Protein AF-A2EPN3-F1 (afdb_monomer_lite)

Sequence (112 aa):
MCGLFKEIMWATEDLDTEEDRASFRFTHYIMIKKVPMTEDGLVFQNIEDEFFHKESPVKVEFQTGGEDGDLDGVEYHHMVLLFDPEVAKKVRAQLNETFMIDESIYENEDTK

pLDDT: mean 81.46, std 13.95, range [33.66, 96.62]

Foldseek 3Di:
DVVVVVVQLVVLPPDDDPVSSVVSDDFKDKDKDKFWADPVGTDDPDVLVVLQVVQFPDKDKDWDPPDPPPDPPTTIIIIIGMHGVVSVVVSVVVVCVVVVPDCVVVVVVVPD

Structure (mmCIF, N/CA/C/O backbone):
data_AF-A2EPN3-F1
#
_entry.id   AF-A2EPN3-F1
#
loop_
_atom_site.group_PDB
_atom_site.id
_atom_site.type_symbol
_atom_site.label_atom_id
_atom_site.label_alt_id
_atom_site.label_comp_id
_atom_site.label_asym_id
_atom_site.label_entity_id
_atom_site.label_seq_id
_atom_site.pdbx_PDB_ins_code
_atom_site.Cartn_x
_atom_site.Cartn_y
_atom_site.Cartn_z
_atom_site.occupancy
_atom_site.B_iso_or_equiv
_atom_site.auth_seq_id
_atom_site.auth_comp_id
_atom_site.auth_asym_id
_atom_site.auth_atom_id
_atom_site.pdbx_PDB_model_num
ATOM 1 N N . MET A 1 1 ? -1.949 11.503 5.645 1.00 51.84 1 MET A N 1
ATOM 2 C CA . MET A 1 1 ? -2.771 10.277 5.555 1.00 51.84 1 MET A CA 1
ATOM 3 C C . MET A 1 1 ? -3.681 10.042 6.770 1.00 51.84 1 MET A C 1
ATOM 5 O O . MET A 1 1 ? -4.584 9.233 6.654 1.00 51.84 1 MET A O 1
ATOM 9 N N . CYS A 1 2 ? -3.537 10.757 7.899 1.00 58.25 2 CYS A N 1
ATOM 10 C CA . CYS A 1 2 ? -4.461 10.604 9.040 1.00 58.25 2 CYS A CA 1
ATOM 11 C C . CYS A 1 2 ? -5.916 11.000 8.729 1.00 58.25 2 CYS A C 1
ATOM 13 O O . CYS A 1 2 ? -6.827 10.409 9.295 1.00 58.25 2 CYS A O 1
ATOM 15 N N . GLY A 1 3 ? -6.134 11.956 7.816 1.00 67.94 3 GLY A N 1
ATOM 16 C CA . GLY A 1 3 ? -7.472 12.446 7.457 1.00 67.94 3 GLY A CA 1
ATOM 17 C C . GLY A 1 3 ? -8.401 11.353 6.928 1.00 67.94 3 GLY A C 1
ATOM 18 O O . GLY A 1 3 ? -9.465 11.157 7.490 1.00 67.94 3 GLY A O 1
ATOM 19 N N . LEU A 1 4 ? -7.965 10.567 5.937 1.00 70.69 4 LEU A N 1
ATOM 20 C CA . LEU A 1 4 ? -8.803 9.525 5.328 1.00 70.69 4 LEU A CA 1
ATOM 21 C C . LEU A 1 4 ? -9.228 8.441 6.336 1.00 70.69 4 LEU A C 1
ATOM 23 O O . LEU A 1 4 ? -10.379 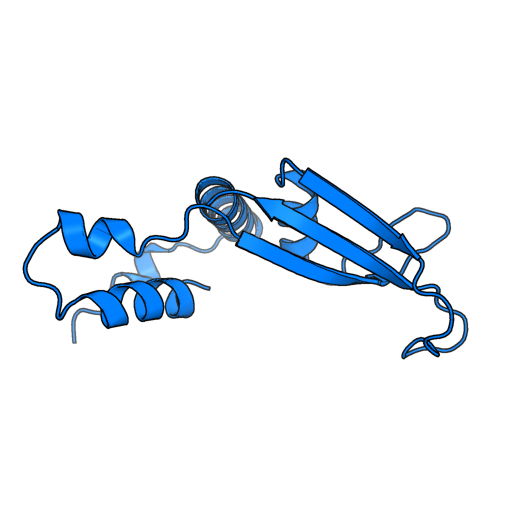8.021 6.354 1.00 70.69 4 LEU A O 1
ATOM 27 N N . PHE A 1 5 ? -8.313 7.995 7.205 1.00 72.94 5 PHE A N 1
ATOM 28 C CA . PHE 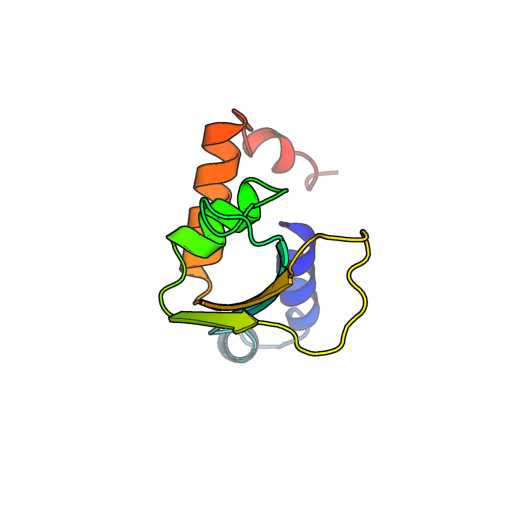A 1 5 ? -8.650 7.012 8.240 1.00 72.94 5 PHE A CA 1
ATOM 29 C C . PHE A 1 5 ? -9.564 7.603 9.322 1.00 72.94 5 PHE A C 1
ATOM 31 O O . PHE A 1 5 ? -10.458 6.903 9.793 1.00 72.94 5 PHE A O 1
ATOM 38 N N . LYS A 1 6 ? -9.382 8.882 9.688 1.00 74.69 6 LYS A N 1
ATOM 39 C CA . LYS A 1 6 ? -10.307 9.601 10.579 1.00 74.69 6 LYS A CA 1
ATOM 40 C C . LYS A 1 6 ? -11.694 9.736 9.942 1.00 74.69 6 LYS A C 1
ATOM 42 O O . LYS A 1 6 ? -12.673 9.444 10.607 1.00 74.69 6 LYS A O 1
ATOM 47 N N . GLU A 1 7 ? -11.784 10.072 8.657 1.00 73.19 7 GLU A N 1
ATOM 48 C CA . GLU A 1 7 ? -13.052 10.170 7.919 1.00 73.19 7 GLU A CA 1
ATOM 49 C C . GLU A 1 7 ? -13.809 8.837 7.877 1.00 73.19 7 GLU A C 1
ATOM 51 O O . GLU A 1 7 ? -15.016 8.808 8.111 1.00 73.19 7 GLU A O 1
ATOM 56 N N . ILE A 1 8 ? -13.106 7.724 7.641 1.00 73.56 8 ILE A N 1
ATOM 57 C CA . ILE A 1 8 ? -13.695 6.378 7.705 1.00 73.56 8 ILE A CA 1
ATOM 58 C C . ILE A 1 8 ? -14.266 6.108 9.101 1.00 73.56 8 ILE A C 1
ATOM 60 O O . ILE A 1 8 ? -15.365 5.573 9.222 1.00 73.56 8 ILE A O 1
ATOM 64 N N . MET A 1 9 ? -13.537 6.484 10.154 1.00 72.88 9 MET A N 1
ATOM 65 C CA . MET A 1 9 ? -14.006 6.322 11.529 1.00 72.88 9 MET A CA 1
ATOM 66 C C . MET A 1 9 ? -15.220 7.211 11.821 1.00 72.88 9 MET A C 1
ATOM 68 O O . MET A 1 9 ? -16.210 6.707 12.347 1.00 72.88 9 MET A O 1
ATOM 72 N N . TRP A 1 10 ? -15.187 8.484 11.421 1.00 78.50 10 TRP A N 1
ATOM 73 C CA . TRP A 1 10 ? -16.292 9.436 11.580 1.00 78.50 10 TRP A CA 1
ATOM 74 C C . TRP A 1 10 ? -17.573 8.958 10.904 1.00 78.50 10 TRP A C 1
ATOM 76 O O . TRP A 1 10 ? -18.645 9.027 11.494 1.00 78.50 10 TRP A O 1
ATOM 86 N N . ALA A 1 11 ? -17.468 8.379 9.707 1.00 78.12 11 ALA A N 1
ATOM 87 C CA . ALA A 1 11 ? -18.617 7.819 8.997 1.00 78.12 11 ALA A CA 1
ATOM 88 C C . ALA A 1 11 ? -19.310 6.664 9.750 1.00 78.12 11 ALA A C 1
ATOM 90 O O . ALA A 1 11 ? -20.439 6.310 9.419 1.00 78.12 11 ALA A O 1
ATOM 91 N N . THR A 1 12 ? -18.652 6.070 10.752 1.00 76.62 12 THR A N 1
ATOM 92 C CA . THR A 1 12 ? -19.198 4.975 11.570 1.00 76.62 12 THR A CA 1
ATOM 93 C C . THR A 1 12 ? -19.681 5.426 12.953 1.00 76.62 12 THR A C 1
ATOM 95 O O . THR A 1 12 ? -20.180 4.601 13.716 1.00 76.62 12 THR A O 1
ATOM 98 N N . GLU A 1 13 ? -19.564 6.713 13.302 1.00 78.19 13 GLU A N 1
ATOM 99 C CA . GLU A 1 13 ? -19.896 7.220 14.645 1.00 78.19 13 GLU A CA 1
ATOM 100 C C . GLU A 1 13 ? -21.386 7.138 14.992 1.00 78.19 13 GLU A C 1
ATOM 102 O O . GLU A 1 13 ? -21.721 6.985 16.167 1.00 78.19 13 GLU A O 1
ATOM 107 N N . ASP A 1 14 ? -22.260 7.153 13.984 1.00 79.56 14 ASP A N 1
ATOM 108 C CA . ASP A 1 14 ? -23.716 7.056 14.151 1.00 79.56 14 ASP A CA 1
ATOM 109 C C . ASP A 1 14 ? -24.198 5.649 14.565 1.00 79.56 14 ASP A C 1
ATOM 111 O O . ASP A 1 14 ? -25.382 5.453 14.832 1.00 79.56 14 ASP A O 1
ATOM 115 N N . LEU A 1 15 ? -23.308 4.650 14.616 1.00 81.81 15 LEU A N 1
ATOM 116 C CA . LEU A 1 15 ? -23.656 3.285 15.018 1.00 81.81 15 LEU A CA 1
ATOM 117 C C . LEU A 1 15 ? -23.709 3.143 16.545 1.00 81.81 15 LEU A C 1
ATOM 119 O O . LEU A 1 15 ? -22.815 3.616 17.256 1.00 81.81 15 LEU A O 1
ATOM 123 N N . ASP A 1 16 ? -24.727 2.430 17.032 1.00 81.31 16 ASP A N 1
ATOM 124 C CA . ASP A 1 16 ? -25.081 2.339 18.455 1.00 81.31 16 ASP A CA 1
ATOM 125 C C . ASP A 1 16 ? -24.079 1.540 19.310 1.00 81.31 16 ASP A C 1
ATOM 127 O O . ASP A 1 16 ? -23.942 1.811 20.505 1.00 81.31 16 ASP A O 1
ATOM 131 N N . THR A 1 17 ? -23.371 0.559 18.734 1.00 84.31 17 THR A N 1
ATOM 132 C CA . THR A 1 17 ? -22.450 -0.317 19.482 1.00 84.31 17 THR A CA 1
ATOM 133 C C . THR A 1 17 ? -21.025 -0.296 18.929 1.00 84.31 17 THR A C 1
ATOM 135 O O . THR A 1 17 ? -20.795 -0.108 17.734 1.00 84.31 17 THR A O 1
ATOM 138 N N . GLU A 1 18 ? -20.033 -0.520 19.799 1.00 80.00 18 GLU A N 1
ATOM 139 C CA . GLU A 1 18 ? -18.630 -0.647 19.374 1.00 80.00 18 GLU A CA 1
ATOM 140 C C . GLU A 1 18 ? -18.395 -1.851 18.452 1.00 80.00 18 GLU A C 1
ATOM 142 O O . GLU A 1 18 ? -17.516 -1.803 17.592 1.00 80.00 18 GLU A O 1
ATOM 147 N N . GLU A 1 19 ? -19.183 -2.915 18.612 1.00 81.88 19 GLU A N 1
ATOM 148 C CA . GLU A 1 19 ? -19.104 -4.126 17.795 1.00 81.88 19 GLU A CA 1
ATOM 149 C C . GLU A 1 19 ? -19.568 -3.850 16.357 1.00 81.88 19 GLU A C 1
ATOM 151 O O . GLU A 1 19 ? -18.872 -4.206 15.402 1.00 81.88 19 GLU A O 1
ATOM 156 N N . ASP A 1 20 ? -20.660 -3.096 16.198 1.00 79.69 20 ASP A N 1
ATOM 157 C CA . ASP A 1 20 ? -21.137 -2.650 14.888 1.00 79.69 20 ASP A CA 1
ATOM 158 C C . ASP A 1 20 ? -20.120 -1.726 14.217 1.00 79.69 20 ASP A C 1
ATOM 160 O O . ASP A 1 20 ? -19.794 -1.920 13.048 1.00 79.69 20 ASP A O 1
ATOM 164 N N . ARG A 1 21 ? -19.527 -0.781 14.959 1.00 78.94 21 ARG A N 1
ATOM 165 C CA . ARG A 1 21 ? -18.447 0.088 14.448 1.00 78.94 21 ARG A CA 1
ATOM 166 C C . ARG A 1 21 ? -17.228 -0.712 14.002 1.00 78.94 21 ARG A C 1
ATOM 168 O O . ARG A 1 21 ? -16.633 -0.423 12.965 1.00 78.94 21 ARG A O 1
ATOM 175 N N . ALA A 1 22 ? -16.844 -1.726 14.775 1.00 78.00 22 ALA A N 1
ATOM 176 C CA . ALA A 1 22 ? -15.704 -2.575 14.457 1.00 78.00 22 ALA A CA 1
ATOM 177 C C . ALA A 1 22 ? -15.923 -3.394 13.174 1.00 78.00 22 ALA A C 1
ATOM 179 O O . ALA A 1 22 ? -14.951 -3.652 12.465 1.00 78.00 22 ALA A O 1
ATOM 180 N N . SER A 1 23 ? -17.171 -3.744 12.842 1.00 80.38 23 SER A N 1
ATOM 181 C CA . SER A 1 23 ? -17.508 -4.511 11.633 1.00 80.38 23 SER A CA 1
ATOM 182 C C . SER A 1 23 ? -17.185 -3.778 10.322 1.00 80.38 23 SER A C 1
ATOM 184 O O . SER A 1 23 ? -16.905 -4.420 9.311 1.00 80.38 23 SER A O 1
ATOM 186 N N . PHE A 1 24 ? -17.147 -2.441 10.347 1.00 76.12 24 PHE A N 1
ATOM 187 C CA . PHE A 1 24 ? -16.804 -1.604 9.191 1.00 76.12 24 PHE A CA 1
ATOM 188 C C . PHE A 1 24 ? -15.304 -1.324 9.063 1.00 76.12 24 PHE A C 1
ATOM 190 O O . PHE A 1 24 ? -14.871 -0.692 8.098 1.00 76.12 24 PHE A O 1
ATOM 197 N N . ARG A 1 25 ? -14.480 -1.793 10.010 1.00 78.50 25 ARG A N 1
ATOM 198 C CA . ARG A 1 25 ? -13.029 -1.628 9.912 1.00 78.50 25 ARG A CA 1
ATOM 199 C C . ARG A 1 25 ? -12.498 -2.479 8.768 1.00 78.50 25 ARG A C 1
ATOM 201 O O . ARG A 1 25 ? -12.634 -3.701 8.760 1.00 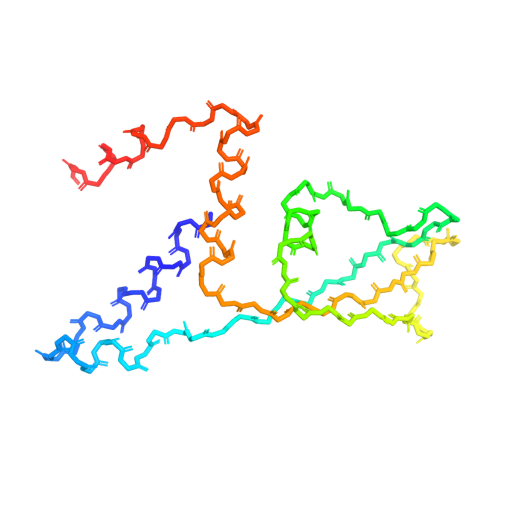78.50 25 ARG A O 1
ATOM 208 N N . PHE A 1 26 ? -11.845 -1.822 7.818 1.00 84.31 26 PHE A N 1
ATOM 209 C CA . PHE A 1 26 ? -11.161 -2.507 6.733 1.00 84.31 26 PHE A CA 1
ATOM 210 C C . PHE A 1 26 ? -10.103 -3.457 7.296 1.00 84.31 26 PHE A C 1
ATOM 212 O O . PHE A 1 26 ? -9.236 -3.060 8.071 1.00 84.31 26 PHE A O 1
ATOM 219 N N . THR A 1 27 ? -10.184 -4.724 6.899 1.00 89.12 27 THR A N 1
ATOM 220 C CA . THR A 1 27 ? -9.217 -5.753 7.303 1.00 89.12 27 THR A CA 1
ATOM 221 C C . THR A 1 27 ? -8.018 -5.809 6.368 1.00 89.12 27 THR A C 1
ATOM 223 O O . THR A 1 27 ? -6.965 -6.301 6.758 1.00 89.12 27 THR A O 1
ATOM 226 N N . HIS A 1 28 ? -8.184 -5.315 5.140 1.00 92.88 28 HIS A N 1
ATOM 227 C CA . HIS A 1 28 ? -7.164 -5.285 4.105 1.00 92.88 28 HIS A CA 1
ATOM 228 C C . HIS A 1 28 ? -7.328 -4.038 3.239 1.00 92.88 28 HIS A C 1
ATOM 230 O O . HIS A 1 28 ? -8.440 -3.549 3.028 1.00 92.88 28 HIS A O 1
ATOM 236 N N . TYR A 1 29 ? -6.214 -3.589 2.680 1.00 92.62 29 TYR A N 1
ATOM 237 C CA . TYR A 1 29 ? -6.123 -2.526 1.699 1.00 92.62 29 TYR A CA 1
ATOM 238 C C . TYR A 1 29 ? -5.465 -3.061 0.437 1.00 92.62 29 TYR A C 1
ATOM 240 O O . TYR A 1 29 ? -4.527 -3.857 0.500 1.00 92.62 29 TYR A O 1
ATOM 248 N N . ILE A 1 30 ? -5.960 -2.600 -0.709 1.00 95.38 30 ILE A N 1
ATOM 249 C CA . ILE A 1 30 ? -5.345 -2.841 -2.009 1.00 95.38 30 ILE A CA 1
ATOM 250 C C . ILE A 1 30 ? -4.820 -1.501 -2.507 1.00 95.38 30 ILE A C 1
ATOM 252 O O . ILE A 1 30 ? -5.596 -0.562 -2.679 1.00 95.38 30 ILE A O 1
ATOM 256 N N . MET A 1 31 ? -3.516 -1.421 -2.750 1.00 94.12 31 MET A N 1
ATOM 257 C CA . MET A 1 31 ? -2.896 -0.281 -3.413 1.00 94.12 31 MET A CA 1
ATOM 258 C C . MET A 1 31 ? -2.467 -0.689 -4.814 1.00 94.12 31 MET A C 1
ATOM 260 O O . MET A 1 31 ? -1.725 -1.651 -4.987 1.00 94.12 31 MET A O 1
ATOM 264 N N . ILE A 1 32 ? -2.935 0.057 -5.810 1.00 93.44 32 ILE A N 1
ATOM 265 C CA . ILE A 1 32 ? -2.578 -0.134 -7.214 1.00 93.44 32 ILE A CA 1
ATOM 266 C C . ILE A 1 32 ? -1.835 1.114 -7.656 1.00 93.44 32 ILE A C 1
ATOM 268 O O . ILE A 1 32 ? -2.350 2.223 -7.499 1.00 93.44 32 ILE A O 1
ATOM 272 N N . LYS A 1 33 ? -0.631 0.943 -8.200 1.00 91.50 33 LYS A N 1
ATOM 273 C CA . LYS A 1 33 ? 0.181 2.061 -8.671 1.00 91.50 33 LYS A CA 1
ATOM 274 C C . LYS A 1 33 ? 0.895 1.731 -9.973 1.00 91.50 33 LYS A C 1
ATOM 276 O O . LYS A 1 33 ? 1.455 0.649 -10.115 1.00 91.50 33 LYS A O 1
ATOM 281 N N . LYS A 1 34 ? 0.893 2.687 -10.902 1.00 89.62 34 LYS A N 1
ATOM 282 C CA . LYS A 1 34 ? 1.761 2.681 -12.081 1.00 89.62 34 LYS A CA 1
ATOM 283 C C . LYS A 1 34 ? 3.137 3.195 -11.664 1.00 89.62 34 LYS A C 1
ATOM 285 O O . LYS A 1 34 ? 3.242 4.287 -11.106 1.00 89.62 34 LYS A O 1
ATOM 290 N N . VAL A 1 35 ? 4.169 2.399 -11.898 1.00 90.00 35 VAL A N 1
ATOM 291 C CA . VAL A 1 35 ? 5.551 2.690 -11.506 1.00 90.00 35 VAL A CA 1
ATOM 292 C C . VAL A 1 35 ? 6.472 2.546 -12.719 1.00 90.00 35 VAL A C 1
ATOM 294 O O . VAL A 1 35 ? 6.318 1.587 -13.479 1.00 90.00 35 VAL A O 1
ATOM 297 N N . PRO A 1 36 ? 7.398 3.498 -12.943 1.00 89.62 36 PRO A N 1
ATOM 298 C CA . PRO A 1 36 ? 8.433 3.344 -13.954 1.00 89.62 36 PRO A CA 1
ATOM 299 C C . PRO A 1 36 ? 9.326 2.140 -13.647 1.00 89.62 36 PRO A C 1
ATOM 301 O O . PRO A 1 36 ? 9.685 1.903 -12.491 1.00 89.62 36 PRO A O 1
ATOM 304 N N . MET A 1 37 ? 9.717 1.429 -14.696 1.00 87.44 37 MET A N 1
ATOM 305 C CA . MET A 1 37 ? 10.653 0.314 -14.656 1.00 87.44 37 MET A CA 1
ATOM 306 C C . MET A 1 37 ? 11.901 0.688 -15.456 1.00 87.44 37 MET A C 1
ATOM 308 O O . MET A 1 37 ? 11.803 1.129 -16.603 1.00 87.44 37 MET A O 1
ATOM 312 N N . THR A 1 38 ? 13.074 0.533 -14.848 1.00 86.62 38 THR A N 1
ATOM 313 C CA . THR A 1 38 ? 14.373 0.717 -15.510 1.00 86.62 38 THR A CA 1
ATOM 314 C C . THR A 1 38 ? 15.161 -0.590 -15.500 1.00 86.62 38 THR A C 1
ATOM 316 O O . THR A 1 38 ? 14.720 -1.596 -14.946 1.00 86.62 38 THR A O 1
ATOM 319 N N . GLU A 1 39 ? 16.355 -0.588 -16.099 1.00 84.75 39 GLU A N 1
ATOM 320 C CA . GLU A 1 39 ? 17.267 -1.741 -16.058 1.00 84.75 39 GLU A CA 1
ATOM 321 C C . GLU A 1 39 ? 17.644 -2.152 -14.620 1.00 84.75 39 GLU A C 1
ATOM 323 O O . GLU A 1 39 ? 17.915 -3.326 -14.370 1.00 84.75 39 GLU A O 1
ATOM 328 N N . ASP A 1 40 ? 17.603 -1.207 -13.674 1.00 85.25 40 ASP A N 1
ATOM 329 C CA . ASP A 1 40 ? 17.917 -1.423 -12.257 1.00 85.25 40 ASP A CA 1
ATOM 330 C C . ASP A 1 40 ? 16.694 -1.860 -11.419 1.00 85.25 40 ASP A C 1
ATOM 332 O O . ASP A 1 40 ? 16.835 -2.173 -10.235 1.00 85.25 40 ASP A O 1
ATOM 336 N N . GLY A 1 41 ? 15.498 -1.908 -12.021 1.00 87.12 41 GLY A N 1
ATOM 337 C CA . GLY A 1 41 ? 14.245 -2.321 -11.385 1.00 87.12 41 GLY A CA 1
ATOM 338 C C . GLY A 1 41 ? 13.204 -1.203 -11.255 1.00 87.12 41 GLY A C 1
ATOM 339 O O . GLY A 1 41 ? 13.243 -0.193 -11.960 1.00 87.12 41 GLY A O 1
ATOM 340 N N . LEU A 1 42 ? 12.235 -1.406 -10.353 1.00 88.94 42 LEU A N 1
ATOM 341 C CA . LEU A 1 42 ? 11.169 -0.440 -10.080 1.00 88.94 42 LEU A CA 1
ATOM 342 C C . LEU A 1 42 ? 11.729 0.857 -9.492 1.00 88.94 42 LEU A C 1
ATOM 344 O O . LEU A 1 42 ? 12.458 0.842 -8.498 1.00 88.94 42 LEU A O 1
ATOM 348 N N . VAL A 1 43 ? 11.312 1.989 -10.059 1.00 90.81 43 VAL A N 1
ATOM 349 C CA . VAL A 1 43 ? 11.692 3.318 -9.576 1.00 90.81 43 VAL A CA 1
ATOM 350 C C . VAL A 1 43 ? 10.526 3.954 -8.828 1.00 90.81 43 VAL A C 1
ATOM 352 O O . VAL A 1 43 ? 9.505 4.322 -9.411 1.00 90.81 43 VAL A O 1
ATOM 355 N N . PHE A 1 44 ? 10.696 4.134 -7.520 1.00 90.81 44 PHE A N 1
ATOM 356 C CA . PHE A 1 44 ? 9.710 4.791 -6.668 1.00 90.81 44 PHE A CA 1
ATOM 357 C C . PHE A 1 44 ? 9.951 6.301 -6.636 1.00 90.81 44 PHE A C 1
ATOM 359 O O . PHE A 1 44 ? 10.997 6.769 -6.195 1.00 90.81 44 PHE A O 1
ATOM 366 N N . GLN A 1 45 ? 8.970 7.078 -7.100 1.00 85.94 45 GLN A N 1
ATOM 367 C CA . GLN A 1 45 ? 9.035 8.543 -7.039 1.00 85.94 45 GLN A CA 1
ATOM 368 C C . GLN A 1 45 ? 8.832 9.066 -5.613 1.00 85.94 45 GLN A C 1
ATOM 370 O O . GLN A 1 45 ? 9.434 10.070 -5.236 1.00 85.94 45 GLN A O 1
ATOM 375 N N . ASN A 1 46 ? 8.002 8.379 -4.820 1.00 89.81 46 ASN A N 1
ATOM 376 C CA . ASN A 1 46 ? 7.792 8.703 -3.418 1.00 89.81 46 ASN A CA 1
ATOM 377 C C . ASN A 1 46 ? 8.400 7.611 -2.539 1.00 89.81 46 ASN A C 1
ATOM 379 O O . ASN A 1 46 ? 8.149 6.425 -2.741 1.00 89.81 46 ASN A O 1
ATOM 383 N N . ILE A 1 47 ? 9.109 8.027 -1.491 1.00 90.88 47 ILE A N 1
ATOM 384 C CA . ILE A 1 47 ? 9.674 7.119 -0.483 1.00 90.88 47 ILE A CA 1
ATOM 385 C C . ILE A 1 47 ? 8.600 6.291 0.243 1.00 90.88 47 ILE A C 1
ATOM 387 O O . ILE A 1 47 ? 8.835 5.157 0.645 1.00 90.88 47 ILE A O 1
ATOM 391 N N . GLU A 1 48 ? 7.386 6.832 0.363 1.00 91.44 48 GLU A N 1
ATOM 392 C CA . GLU A 1 48 ? 6.236 6.112 0.911 1.00 91.44 48 GLU A CA 1
ATOM 393 C C . GLU A 1 48 ? 5.905 4.853 0.102 1.00 91.44 48 GLU A C 1
ATOM 395 O O . GLU A 1 48 ? 5.642 3.803 0.687 1.00 91.44 48 GLU A O 1
ATOM 400 N N . ASP A 1 49 ? 5.980 4.926 -1.231 1.00 92.50 49 ASP A N 1
ATOM 401 C CA . ASP A 1 49 ? 5.711 3.764 -2.078 1.00 92.50 49 ASP A CA 1
ATOM 402 C C . ASP A 1 49 ? 6.771 2.683 -1.886 1.00 92.50 49 ASP A C 1
ATOM 404 O O . ASP A 1 49 ? 6.442 1.501 -1.909 1.00 92.50 49 ASP A O 1
ATOM 408 N N . GLU A 1 50 ? 8.027 3.078 -1.666 1.00 93.94 50 GLU A N 1
ATOM 409 C CA . GLU A 1 50 ? 9.120 2.148 -1.388 1.00 93.94 50 GLU A CA 1
ATOM 410 C C . GLU A 1 50 ? 8.882 1.406 -0.067 1.00 93.94 50 GLU A C 1
ATOM 412 O O . GLU A 1 50 ? 9.049 0.187 0.006 1.00 93.94 50 GLU A O 1
ATOM 417 N N . PHE A 1 51 ? 8.425 2.110 0.971 1.00 95.38 51 PHE A N 1
ATOM 418 C CA . PHE A 1 51 ? 8.087 1.495 2.254 1.00 95.38 51 PHE A CA 1
ATOM 419 C C . PHE A 1 51 ? 6.886 0.557 2.139 1.00 95.38 51 PHE A C 1
ATOM 421 O O . PHE A 1 51 ? 6.965 -0.584 2.596 1.00 95.38 51 PHE A O 1
ATOM 428 N N . PHE A 1 52 ? 5.808 0.969 1.466 1.00 95.38 52 PHE A N 1
ATOM 429 C CA . PHE A 1 52 ? 4.684 0.069 1.201 1.00 95.38 52 PHE A CA 1
ATOM 430 C C . PHE A 1 52 ? 5.111 -1.139 0.372 1.00 95.38 52 PHE A C 1
ATOM 432 O O . PHE A 1 52 ? 4.754 -2.269 0.714 1.00 95.38 52 PHE A O 1
ATOM 439 N N . HIS A 1 53 ? 5.901 -0.931 -0.681 1.00 94.69 53 HIS A N 1
ATOM 440 C CA . HIS A 1 53 ? 6.429 -2.016 -1.492 1.00 94.69 53 HIS A CA 1
ATOM 441 C C . HIS A 1 53 ? 7.280 -2.955 -0.649 1.00 94.69 53 HIS A C 1
ATOM 443 O O . HIS A 1 53 ? 7.149 -4.158 -0.802 1.00 94.69 53 HIS A O 1
ATOM 449 N N . LYS A 1 54 ? 8.111 -2.467 0.273 1.00 94.69 54 LYS A N 1
ATOM 450 C CA . LYS A 1 54 ? 8.935 -3.306 1.150 1.00 94.69 54 LYS A CA 1
ATOM 451 C C . LYS A 1 54 ? 8.094 -4.127 2.129 1.00 94.69 54 LYS A C 1
ATOM 453 O O . LYS A 1 54 ? 8.293 -5.340 2.215 1.00 94.69 54 LYS A O 1
ATOM 458 N N . GLU A 1 55 ? 7.168 -3.476 2.826 1.00 96.06 55 GLU A N 1
ATOM 459 C CA . GLU A 1 55 ? 6.447 -4.029 3.978 1.00 96.06 55 GLU A CA 1
ATOM 460 C C . GLU A 1 55 ? 5.194 -4.836 3.609 1.00 96.06 55 GLU A C 1
ATOM 462 O O . GLU A 1 55 ? 4.729 -5.644 4.413 1.00 96.06 55 GLU A O 1
ATOM 467 N N . SER A 1 56 ? 4.649 -4.663 2.401 1.00 95.19 56 SER A N 1
ATOM 468 C CA . SER A 1 56 ? 3.454 -5.404 1.981 1.00 95.19 56 SER A CA 1
ATOM 469 C C . SER A 1 56 ? 3.729 -6.913 1.885 1.00 95.19 56 SER A C 1
ATOM 471 O O . SER A 1 56 ? 4.729 -7.314 1.289 1.00 95.19 56 SER A O 1
ATOM 473 N N . PRO A 1 57 ? 2.850 -7.783 2.409 1.00 94.75 57 PRO A N 1
ATOM 474 C CA . PRO A 1 57 ? 3.051 -9.229 2.349 1.00 94.75 57 PRO A CA 1
ATOM 475 C C . PRO A 1 57 ? 2.797 -9.803 0.951 1.00 94.75 57 PRO A C 1
ATOM 477 O O . PRO A 1 57 ? 3.468 -10.748 0.540 1.00 94.75 57 PRO A O 1
ATOM 480 N N . VAL A 1 58 ? 1.837 -9.238 0.213 1.00 96.06 58 VAL A N 1
ATOM 481 C CA . VAL A 1 58 ? 1.454 -9.702 -1.122 1.00 96.06 58 VAL A CA 1
ATOM 482 C C . VAL A 1 58 ? 1.713 -8.592 -2.127 1.00 96.06 58 VAL A C 1
ATOM 484 O O . VAL A 1 58 ? 1.238 -7.468 -1.961 1.00 96.06 58 VAL A O 1
ATOM 487 N N . LYS A 1 59 ? 2.474 -8.931 -3.169 1.00 95.25 59 LYS A N 1
ATOM 488 C CA . LYS A 1 59 ? 2.913 -8.009 -4.216 1.00 95.25 59 LYS A CA 1
ATOM 489 C C . LYS A 1 59 ? 2.772 -8.711 -5.554 1.00 95.25 59 LYS A C 1
ATOM 491 O O . LYS A 1 59 ? 3.240 -9.839 -5.711 1.00 95.25 59 LYS A O 1
ATOM 496 N N . VAL A 1 60 ? 2.122 -8.051 -6.497 1.00 94.44 60 VAL A N 1
ATOM 497 C CA . VAL A 1 60 ? 2.020 -8.504 -7.880 1.00 94.44 60 VAL A CA 1
ATOM 498 C C . VAL A 1 60 ? 2.462 -7.355 -8.765 1.00 94.44 60 VAL A C 1
ATOM 500 O O . VAL A 1 60 ? 1.964 -6.242 -8.626 1.00 94.44 60 VAL A O 1
ATOM 503 N N . GLU A 1 61 ? 3.393 -7.633 -9.663 1.00 91.88 61 GLU A N 1
ATOM 504 C CA . GLU A 1 61 ? 3.930 -6.676 -10.621 1.00 91.88 61 GLU A CA 1
ATOM 505 C C . GLU A 1 61 ? 3.719 -7.234 -12.024 1.00 91.88 61 GLU A C 1
ATOM 507 O O . GLU A 1 61 ? 3.945 -8.424 -12.266 1.00 91.88 61 GLU A O 1
ATOM 512 N N . PHE A 1 62 ? 3.243 -6.398 -12.940 1.00 90.62 62 PHE A N 1
ATOM 513 C CA . PHE A 1 62 ? 3.115 -6.781 -14.337 1.00 90.62 62 PHE A CA 1
ATOM 514 C C . PHE A 1 62 ? 3.265 -5.583 -15.267 1.00 90.62 62 PHE A C 1
ATOM 516 O O . PHE A 1 62 ? 2.793 -4.478 -14.986 1.00 90.62 62 PHE A O 1
ATOM 523 N N . GLN A 1 63 ? 3.875 -5.842 -16.420 1.00 86.62 63 GLN A N 1
ATOM 524 C CA . GLN A 1 63 ? 4.043 -4.850 -17.467 1.00 86.62 63 GLN A CA 1
ATOM 525 C C . GLN A 1 63 ? 2.683 -4.426 -18.025 1.00 86.62 63 GLN A C 1
ATOM 527 O O . GLN A 1 63 ? 1.817 -5.255 -18.326 1.00 86.62 63 GLN A O 1
ATOM 532 N N . THR A 1 64 ? 2.516 -3.123 -18.218 1.00 73.88 64 THR A N 1
ATOM 533 C CA . THR A 1 64 ? 1.367 -2.588 -18.950 1.00 73.88 64 THR A CA 1
ATOM 534 C C . THR A 1 64 ? 1.635 -2.624 -20.444 1.00 73.88 64 THR A C 1
ATOM 536 O O . THR A 1 64 ? 2.424 -1.848 -20.967 1.00 73.88 64 THR A O 1
ATOM 539 N N . GLY A 1 65 ? 1.010 -3.562 -21.152 1.00 64.25 65 GLY A N 1
ATOM 540 C CA . GLY A 1 65 ? 1.063 -3.578 -22.611 1.00 64.25 65 GLY A CA 1
ATOM 541 C C . GLY A 1 65 ? 0.130 -2.522 -23.208 1.00 64.25 65 GLY A C 1
ATOM 542 O O . GLY A 1 65 ? -1.049 -2.495 -22.869 1.00 64.25 65 GLY A O 1
ATOM 543 N N . GLY A 1 66 ? 0.635 -1.707 -24.138 1.00 59.94 66 GLY A N 1
ATOM 544 C CA . GLY A 1 66 ? -0.196 -0.864 -25.010 1.00 59.94 66 GLY A CA 1
ATOM 545 C C . GLY A 1 66 ? -0.714 0.444 -24.407 1.00 59.94 66 GLY A C 1
ATOM 546 O O . GLY A 1 66 ? -1.524 1.107 -25.049 1.00 59.94 66 GLY A O 1
ATOM 547 N N . GLU A 1 67 ? -0.258 0.829 -23.216 1.00 55.91 67 GLU A N 1
ATOM 548 C CA . GLU A 1 67 ? -0.383 2.213 -22.763 1.00 55.91 67 GLU A CA 1
ATOM 549 C C . GLU A 1 67 ? 0.842 2.980 -23.257 1.00 55.91 67 GLU A C 1
ATOM 551 O O . GLU A 1 67 ? 1.964 2.654 -22.864 1.00 55.91 67 GLU A O 1
ATOM 556 N N . ASP A 1 68 ? 0.634 3.991 -24.106 1.00 54.31 68 ASP A N 1
ATOM 557 C CA . ASP A 1 68 ? 1.637 5.033 -24.305 1.00 54.31 68 ASP A CA 1
ATOM 558 C C . ASP A 1 68 ? 1.973 5.567 -22.905 1.00 54.31 68 ASP A C 1
ATOM 560 O O . ASP A 1 68 ? 1.107 6.079 -22.188 1.00 54.31 68 ASP A O 1
ATOM 564 N N . GLY A 1 69 ? 3.199 5.317 -22.446 1.00 56.47 69 GLY A N 1
ATOM 565 C CA . GLY A 1 69 ? 3.672 5.873 -21.189 1.00 56.47 69 GLY A CA 1
ATOM 566 C C . GLY A 1 69 ? 3.520 7.392 -21.219 1.00 56.47 69 GLY A C 1
ATOM 567 O O . GLY A 1 69 ? 3.606 8.004 -22.281 1.00 56.47 69 GLY A O 1
ATOM 568 N N . ASP A 1 70 ? 3.337 8.025 -20.059 1.00 64.56 70 ASP A N 1
ATOM 569 C CA . ASP A 1 70 ? 3.273 9.496 -19.986 1.00 64.56 70 ASP A CA 1
ATOM 570 C C . ASP A 1 70 ? 4.555 10.158 -20.536 1.00 64.56 70 ASP A C 1
ATOM 572 O O . ASP A 1 70 ? 4.568 11.344 -20.868 1.00 64.56 70 ASP A O 1
ATOM 576 N N . LEU A 1 71 ? 5.641 9.383 -20.617 1.00 68.50 71 LEU A N 1
ATOM 577 C CA . LEU A 1 71 ? 6.937 9.762 -21.152 1.00 68.50 71 LEU A CA 1
ATOM 578 C C . LEU A 1 71 ? 7.395 8.747 -22.204 1.00 68.50 71 LEU A C 1
ATOM 580 O O . LEU A 1 71 ? 7.478 7.545 -21.934 1.00 68.50 71 LEU A O 1
ATOM 584 N N . ASP A 1 72 ? 7.760 9.256 -23.380 1.00 69.25 72 ASP A N 1
ATOM 585 C CA . ASP A 1 72 ? 8.326 8.453 -24.462 1.00 69.25 72 ASP A CA 1
ATOM 586 C C . ASP A 1 72 ? 9.604 7.734 -24.008 1.00 69.25 72 ASP A C 1
ATOM 588 O O . ASP A 1 72 ? 10.535 8.342 -23.475 1.00 69.25 72 ASP A O 1
ATOM 592 N N . GLY A 1 73 ? 9.660 6.424 -24.261 1.00 73.94 73 GLY A N 1
ATOM 593 C CA . GLY A 1 73 ? 10.820 5.585 -23.951 1.00 73.94 73 GLY A CA 1
ATOM 594 C C . GLY A 1 73 ? 10.914 5.110 -22.499 1.00 73.94 73 GLY A C 1
ATOM 595 O O . GLY A 1 73 ? 11.908 4.479 -22.150 1.00 73.94 73 GLY A O 1
ATOM 596 N N . VAL A 1 74 ? 9.903 5.376 -21.666 1.00 77.81 74 VAL A N 1
ATOM 597 C CA . VAL A 1 74 ? 9.821 4.840 -20.300 1.00 77.81 74 VAL A CA 1
ATOM 598 C C . VAL A 1 74 ? 8.892 3.630 -20.276 1.00 77.81 74 VAL A C 1
ATOM 600 O O . VAL A 1 74 ? 7.733 3.711 -20.683 1.00 77.81 74 VAL A O 1
ATOM 603 N N . GLU A 1 75 ? 9.397 2.503 -19.776 1.00 84.56 75 GLU A N 1
ATOM 604 C CA . GLU A 1 75 ? 8.574 1.324 -19.519 1.00 84.56 75 GLU A CA 1
ATOM 605 C C . GLU A 1 75 ? 7.856 1.472 -18.174 1.00 84.56 75 GLU A C 1
ATOM 607 O O . GLU A 1 75 ? 8.446 1.895 -17.180 1.00 84.56 75 GLU A O 1
ATOM 612 N N . TYR A 1 76 ? 6.576 1.108 -18.137 1.00 87.44 76 TYR A N 1
ATOM 613 C CA . TYR A 1 76 ? 5.763 1.176 -16.929 1.00 87.44 76 TYR A CA 1
ATOM 614 C C . TYR A 1 76 ? 5.177 -0.184 -16.564 1.00 87.44 76 TYR A C 1
ATOM 616 O O . TYR A 1 76 ? 4.669 -0.933 -17.409 1.00 87.44 76 TYR A O 1
ATOM 624 N N . HIS A 1 77 ? 5.195 -0.462 -15.265 1.00 90.69 77 HIS A N 1
ATOM 625 C CA . HIS A 1 77 ? 4.571 -1.628 -14.657 1.00 90.69 77 HIS A CA 1
ATOM 626 C C . HIS A 1 77 ? 3.449 -1.183 -13.725 1.00 90.69 77 HIS A C 1
ATOM 628 O O . HIS A 1 77 ? 3.498 -0.109 -13.121 1.00 90.69 77 HIS A O 1
ATOM 634 N N . HIS A 1 78 ? 2.422 -2.018 -13.604 1.00 91.12 78 HIS A N 1
ATOM 635 C CA . HIS A 1 78 ? 1.468 -1.912 -12.513 1.00 91.12 78 HIS A CA 1
ATOM 636 C C . HIS A 1 78 ? 1.949 -2.763 -11.351 1.00 91.12 78 HIS A C 1
ATOM 638 O O . HIS A 1 78 ? 2.154 -3.969 -11.483 1.00 91.12 78 HIS A O 1
ATOM 644 N N . MET A 1 79 ? 2.060 -2.120 -10.198 1.00 93.00 79 MET A N 1
ATOM 645 C CA . MET A 1 79 ? 2.281 -2.757 -8.917 1.00 93.00 79 MET A CA 1
ATOM 646 C C . MET A 1 79 ? 0.955 -2.802 -8.160 1.00 93.00 79 MET A C 1
ATOM 648 O O . MET A 1 79 ? 0.318 -1.771 -7.934 1.00 93.00 79 MET A O 1
ATOM 652 N N . VAL A 1 80 ? 0.555 -4.001 -7.750 1.00 95.12 80 VAL A N 1
ATOM 653 C CA . VAL A 1 80 ? -0.601 -4.252 -6.893 1.00 95.12 80 VAL A CA 1
ATOM 654 C C . VAL A 1 80 ? -0.103 -4.806 -5.570 1.00 95.12 80 VAL A C 1
ATOM 656 O O . VAL A 1 80 ? 0.497 -5.881 -5.517 1.00 95.12 80 VAL A O 1
ATOM 659 N N . LEU A 1 81 ? -0.366 -4.070 -4.498 1.00 96.62 81 LEU A N 1
ATOM 660 C CA . LEU A 1 81 ? -0.017 -4.441 -3.136 1.00 96.62 81 LEU A CA 1
ATOM 661 C C . LEU A 1 81 ? -1.289 -4.731 -2.350 1.00 96.62 81 LEU A C 1
ATOM 663 O O . LEU A 1 81 ? -2.229 -3.940 -2.381 1.00 96.62 81 LEU A O 1
ATOM 667 N N . LEU A 1 82 ? -1.299 -5.847 -1.629 1.00 96.38 82 LEU A N 1
ATOM 668 C CA . LEU A 1 82 ? -2.355 -6.196 -0.683 1.00 96.38 82 LEU A CA 1
ATOM 669 C C . LEU A 1 82 ? -1.734 -6.316 0.708 1.00 96.38 82 LEU A C 1
ATOM 671 O O . LEU A 1 82 ? -0.781 -7.075 0.907 1.00 96.38 82 LEU A O 1
ATOM 675 N N . PHE A 1 83 ? -2.277 -5.564 1.662 1.00 95.62 83 PHE A N 1
ATOM 676 C CA . PHE A 1 83 ? -1.745 -5.473 3.019 1.00 95.62 83 PHE A CA 1
ATOM 677 C C . PHE A 1 83 ? -2.840 -5.219 4.057 1.00 95.62 83 PHE A C 1
ATOM 679 O O . PHE A 1 83 ? -3.935 -4.775 3.724 1.00 95.62 83 PHE A O 1
ATOM 686 N N . ASP A 1 84 ? -2.544 -5.513 5.319 1.00 94.25 84 ASP A N 1
ATOM 687 C CA . ASP A 1 84 ? -3.426 -5.242 6.455 1.00 94.25 84 ASP A CA 1
ATOM 688 C C . ASP A 1 84 ? -3.186 -3.828 7.042 1.00 94.25 84 ASP A C 1
ATOM 690 O O . ASP A 1 84 ? -2.219 -3.148 6.678 1.00 94.25 84 ASP A O 1
ATOM 694 N N . PRO A 1 85 ? -4.043 -3.341 7.957 1.00 91.06 85 PRO A N 1
ATOM 695 C CA . PRO A 1 85 ? -3.859 -2.031 8.580 1.00 91.06 85 PRO A CA 1
ATOM 696 C C . PRO A 1 85 ? -2.553 -1.840 9.363 1.00 91.06 85 PRO A C 1
ATOM 698 O O . PRO A 1 85 ? -2.128 -0.698 9.546 1.00 91.06 85 PRO A O 1
ATOM 701 N N . GLU A 1 86 ? -1.901 -2.907 9.832 1.00 91.94 86 GLU A N 1
ATOM 702 C CA . GLU A 1 86 ? -0.649 -2.787 10.587 1.00 91.94 86 GLU A CA 1
ATOM 703 C C . GLU A 1 86 ? 0.509 -2.366 9.680 1.00 91.94 86 GLU A C 1
ATOM 705 O O . GLU A 1 86 ? 1.361 -1.578 10.097 1.00 91.94 86 GLU A O 1
ATOM 710 N N . VAL A 1 87 ? 0.499 -2.786 8.412 1.00 94.25 87 VAL A N 1
ATOM 711 C CA . VAL A 1 87 ? 1.467 -2.308 7.411 1.00 94.25 87 VAL A CA 1
ATOM 712 C C . VAL A 1 87 ? 1.356 -0.796 7.223 1.00 94.25 87 VAL A C 1
ATOM 714 O O . VAL A 1 87 ? 2.374 -0.109 7.239 1.00 94.25 87 VAL A O 1
ATOM 717 N N . ALA A 1 88 ? 0.141 -0.246 7.125 1.00 90.44 88 ALA A N 1
ATOM 718 C CA . ALA A 1 88 ? -0.052 1.200 6.983 1.00 90.44 88 ALA A CA 1
ATOM 719 C C . ALA A 1 88 ? 0.494 1.979 8.194 1.00 90.44 88 ALA A C 1
ATOM 721 O O . ALA A 1 88 ? 1.174 2.993 8.028 1.00 90.44 88 ALA A O 1
ATOM 722 N N . LYS A 1 89 ? 0.262 1.476 9.415 1.00 90.31 89 LYS A N 1
ATOM 723 C CA . LYS A 1 89 ? 0.827 2.060 10.644 1.00 90.31 89 LYS A CA 1
ATOM 724 C C . LYS A 1 89 ? 2.353 1.996 10.652 1.00 90.31 89 LYS A C 1
ATOM 726 O O . LYS A 1 89 ? 3.008 2.970 11.016 1.00 90.31 89 LYS A O 1
ATOM 731 N N . LYS A 1 90 ? 2.923 0.867 10.225 1.00 93.69 90 LYS A N 1
ATOM 732 C CA . LYS A 1 90 ? 4.373 0.667 10.159 1.00 93.69 90 LYS A CA 1
ATOM 733 C C . LYS A 1 90 ? 5.032 1.609 9.155 1.00 93.69 90 LYS A C 1
ATOM 735 O O . LYS A 1 90 ? 6.003 2.274 9.506 1.00 93.69 90 LYS A O 1
ATOM 740 N N . VAL A 1 91 ? 4.479 1.713 7.947 1.00 93.12 91 VAL A N 1
ATOM 741 C CA . VAL A 1 91 ? 4.960 2.642 6.914 1.00 93.12 91 VAL A CA 1
ATOM 742 C C . VAL A 1 91 ? 4.874 4.082 7.414 1.00 93.12 91 VAL A C 1
ATOM 744 O O . VAL A 1 91 ? 5.820 4.850 7.254 1.00 93.12 91 VAL A O 1
ATOM 747 N N . ARG A 1 92 ? 3.788 4.445 8.107 1.00 88.62 92 ARG A N 1
ATOM 748 C CA . ARG A 1 92 ? 3.650 5.775 8.708 1.00 88.62 92 ARG A CA 1
ATOM 74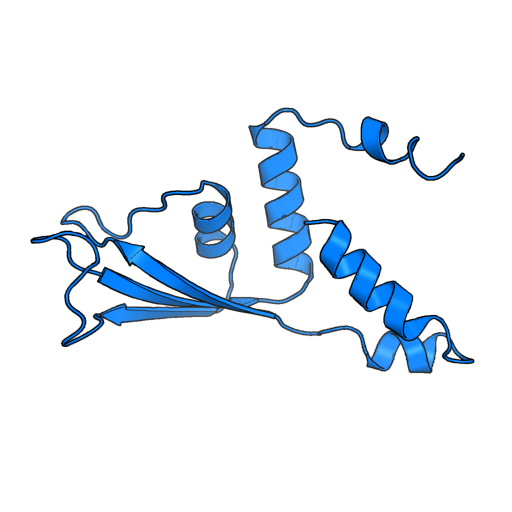9 C C . ARG A 1 92 ? 4.739 6.063 9.740 1.00 88.62 92 ARG A C 1
ATOM 751 O O . ARG A 1 92 ? 5.350 7.126 9.680 1.00 88.62 92 ARG A O 1
ATOM 758 N N . ALA A 1 93 ? 5.015 5.118 10.637 1.00 90.06 93 ALA A N 1
ATOM 759 C CA . ALA A 1 93 ? 6.093 5.251 11.612 1.00 90.06 93 ALA A CA 1
ATOM 760 C C . ALA A 1 93 ? 7.462 5.426 10.927 1.00 90.06 93 ALA A C 1
ATOM 762 O O . ALA A 1 93 ? 8.217 6.320 11.300 1.00 90.06 93 ALA A O 1
ATOM 763 N N . GLN A 1 94 ? 7.739 4.649 9.872 1.00 92.50 94 GLN A N 1
ATOM 764 C CA . GLN A 1 94 ? 8.966 4.769 9.073 1.00 92.50 94 GLN A CA 1
ATOM 765 C C . GLN A 1 94 ? 9.083 6.136 8.383 1.00 92.50 94 GLN A C 1
ATOM 767 O O . GLN A 1 94 ? 10.163 6.726 8.363 1.00 92.50 94 GLN A O 1
ATOM 772 N N . LEU A 1 95 ? 7.984 6.674 7.844 1.00 89.81 95 LEU A N 1
ATOM 773 C CA . LEU A 1 95 ? 7.961 8.016 7.253 1.00 89.81 95 LEU A CA 1
ATOM 774 C C . LEU A 1 95 ? 8.243 9.094 8.296 1.00 89.81 95 LEU A C 1
ATOM 776 O O . LEU A 1 95 ? 9.072 9.970 8.057 1.00 89.81 95 LEU A O 1
ATOM 780 N N . ASN A 1 96 ? 7.591 9.023 9.455 1.00 88.69 96 ASN A N 1
ATOM 781 C CA . ASN A 1 96 ? 7.794 10.005 10.515 1.00 88.69 96 ASN A CA 1
ATOM 782 C C . ASN A 1 96 ? 9.238 9.995 11.020 1.00 88.69 96 ASN A C 1
ATOM 784 O O . ASN A 1 96 ? 9.828 11.059 11.185 1.00 88.69 96 ASN A O 1
ATOM 788 N N . GLU A 1 97 ? 9.828 8.810 11.194 1.00 90.12 97 GLU A N 1
ATOM 789 C CA . GLU A 1 97 ? 11.238 8.666 11.564 1.00 90.12 97 GLU A CA 1
ATOM 790 C C . GLU A 1 97 ? 12.157 9.257 10.486 1.00 90.12 97 GLU A C 1
ATOM 792 O O . GLU A 1 97 ? 13.046 10.052 10.791 1.00 90.12 97 GLU A O 1
ATOM 797 N N . THR A 1 98 ? 11.900 8.938 9.215 1.00 89.75 98 THR A N 1
ATOM 798 C CA . THR A 1 98 ? 12.730 9.388 8.087 1.00 89.75 98 THR A CA 1
ATOM 799 C C . THR A 1 98 ? 12.720 10.909 7.922 1.00 89.75 98 THR A C 1
ATOM 801 O O . THR A 1 98 ? 13.752 11.509 7.623 1.00 89.75 98 THR A O 1
ATOM 804 N N . PHE A 1 99 ? 11.568 11.547 8.134 1.00 86.88 99 PHE A N 1
ATOM 805 C CA . PHE A 1 99 ? 11.401 12.996 7.998 1.00 86.88 99 PHE A CA 1
ATOM 806 C C . PHE A 1 99 ? 11.517 13.760 9.325 1.00 86.88 99 PHE A C 1
ATOM 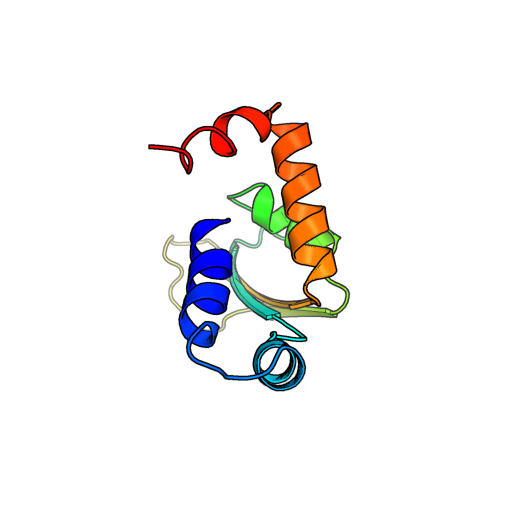808 O O . PHE A 1 99 ? 11.323 14.974 9.335 1.00 86.88 99 PHE A O 1
ATOM 815 N N . MET A 1 100 ? 11.845 13.078 10.430 1.00 83.75 100 MET A N 1
ATOM 816 C CA . MET A 1 100 ? 11.915 13.653 11.782 1.00 83.75 100 MET A CA 1
ATOM 817 C C . MET A 1 100 ? 10.630 14.399 12.187 1.00 83.75 100 MET A C 1
ATOM 819 O O . MET A 1 100 ? 10.678 15.454 12.820 1.00 83.75 100 MET A O 1
ATOM 823 N N . ILE A 1 101 ? 9.473 13.865 11.791 1.00 77.69 101 ILE A N 1
ATOM 824 C CA . ILE A 1 101 ? 8.167 14.446 12.105 1.00 77.69 101 ILE A CA 1
ATOM 825 C C . ILE A 1 101 ? 7.766 13.998 13.509 1.00 77.69 101 ILE A C 1
ATOM 827 O O . ILE A 1 101 ? 7.562 12.811 13.757 1.00 77.69 101 ILE A O 1
ATOM 831 N N . ASP A 1 102 ? 7.618 14.965 14.410 1.00 72.56 102 ASP A N 1
ATOM 832 C CA . ASP A 1 102 ? 7.026 14.756 15.729 1.00 72.56 102 ASP A CA 1
ATOM 833 C C . ASP A 1 102 ? 5.498 14.839 15.615 1.00 72.56 102 ASP A C 1
ATOM 835 O O . ASP A 1 102 ? 4.951 15.906 15.349 1.00 72.56 102 ASP A O 1
ATOM 839 N N . GLU A 1 103 ? 4.790 13.719 15.782 1.00 66.38 103 GLU A N 1
ATOM 840 C CA . GLU A 1 103 ? 3.326 13.697 15.660 1.00 66.38 103 GLU A CA 1
ATOM 841 C C . GLU A 1 103 ? 2.597 14.409 16.812 1.00 66.38 103 GLU A C 1
ATOM 843 O O . GLU A 1 103 ? 1.435 14.784 16.639 1.00 66.38 103 GLU A O 1
ATOM 848 N N . SER A 1 104 ? 3.271 14.703 17.933 1.00 62.88 104 SER A N 1
ATOM 849 C CA . SER A 1 104 ? 2.677 15.447 19.060 1.00 62.88 104 SER A CA 1
ATOM 850 C C . SER A 1 104 ? 2.258 16.878 18.689 1.00 62.88 104 SER A C 1
ATOM 852 O O . SER A 1 104 ? 1.423 17.495 19.359 1.00 62.88 104 SER A O 1
ATOM 854 N N . ILE A 1 105 ? 2.783 17.410 17.579 1.00 58.41 105 ILE A N 1
ATOM 855 C CA . ILE A 1 105 ? 2.387 18.720 17.052 1.00 58.41 105 ILE A CA 1
ATOM 856 C C . ILE A 1 105 ? 0.956 18.714 16.496 1.00 58.41 105 ILE A C 1
ATOM 858 O O . ILE A 1 105 ? 0.300 19.751 16.521 1.00 58.41 105 ILE A O 1
ATOM 862 N N . TYR A 1 106 ? 0.457 17.560 16.040 1.00 59.47 106 TYR A N 1
ATOM 863 C CA . TYR A 1 106 ? -0.882 17.421 15.456 1.00 59.47 106 TYR A CA 1
ATOM 864 C C . TYR A 1 106 ? -1.943 16.999 16.479 1.00 59.47 106 TYR A C 1
ATOM 866 O O . TYR A 1 106 ? -3.131 17.185 16.236 1.00 59.47 106 TYR A O 1
ATOM 874 N N . GLU A 1 107 ? -1.543 16.478 17.641 1.00 57.16 107 GLU A N 1
ATOM 875 C CA . GLU A 1 107 ? -2.474 16.162 18.738 1.00 57.16 107 GLU A CA 1
ATOM 876 C C . GLU A 1 107 ? -3.085 17.429 19.372 1.00 57.16 107 GLU A C 1
ATOM 878 O O . GLU A 1 107 ? -4.164 17.379 19.958 1.00 57.16 107 GLU A O 1
ATOM 883 N N . ASN A 1 108 ? -2.434 18.587 19.213 1.00 49.50 108 ASN A N 1
ATOM 884 C CA . ASN A 1 108 ? -2.867 19.866 19.786 1.00 49.50 108 ASN A CA 1
ATOM 885 C C . ASN A 1 108 ? -3.785 20.703 18.871 1.00 49.50 108 ASN A C 1
ATOM 887 O O . ASN A 1 108 ? -4.238 21.771 19.283 1.00 49.50 108 ASN A O 1
ATOM 891 N N . GLU A 1 109 ? -4.072 20.258 17.643 1.00 49.75 109 GLU A N 1
ATOM 892 C CA . GLU A 1 109 ? -4.990 20.974 16.739 1.00 49.75 109 GLU A CA 1
ATOM 893 C C . GLU A 1 109 ? -6.470 20.598 16.953 1.00 49.75 109 GLU A C 1
ATOM 895 O O . GLU A 1 109 ? -7.342 21.395 16.620 1.00 49.75 109 GLU A O 1
ATOM 900 N N . ASP A 1 110 ? -6.762 19.465 17.604 1.00 48.12 110 ASP A N 1
ATOM 901 C CA . ASP A 1 110 ? -8.132 18.982 17.870 1.00 48.12 110 ASP A CA 1
ATOM 902 C C . ASP A 1 110 ? -8.747 19.548 19.187 1.00 48.12 110 ASP A C 1
ATOM 904 O O . ASP A 1 110 ? -9.818 19.120 19.613 1.00 48.12 110 ASP A O 1
ATOM 908 N N . THR A 1 111 ? -8.093 20.511 19.864 1.00 41.75 111 THR A N 1
ATOM 909 C CA . THR A 1 111 ? -8.553 21.116 21.147 1.00 41.75 111 THR A CA 1
ATOM 910 C C . THR A 1 111 ? -9.006 22.583 21.059 1.00 41.75 111 THR A C 1
ATOM 912 O O . THR A 1 111 ? -8.992 23.299 22.065 1.00 41.75 111 THR A O 1
ATOM 915 N N . LYS A 1 112 ? -9.450 23.055 19.889 1.00 33.66 112 LYS A N 1
ATOM 916 C CA . LYS A 1 112 ? -10.063 24.389 19.745 1.00 33.66 112 LYS A CA 1
ATOM 917 C C . LYS A 1 112 ? -11.498 24.352 19.251 1.00 33.66 112 LYS A C 1
ATOM 919 O O . LYS A 1 112 ? -11.766 23.617 18.281 1.00 33.66 112 LYS A O 1
#

Secondary structure (DSSP, 8-state):
-HHHHHHHHHTTTT-SSHHHHHHTS-S-EEEEEEEEEETTEE--SSHHHHHHHHH-SEEEEEE--S---SSTT-EEEEEEEEE-HHHHHHHHHHHHHHHT--THHHHTSTT-

Radius of gyration: 17.92 Å; chains: 1; bounding box: 43×34×46 Å

Organism: Trich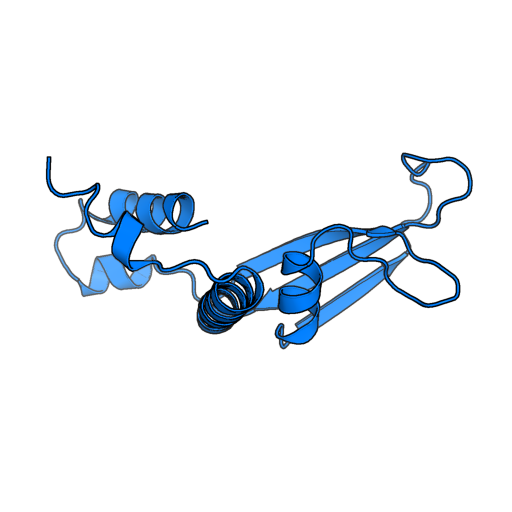omonas vaginalis (strain ATCC PRA-98 / G3) (NCBI:txid412133)